Protein AF-A0A3S0CJE0-F1 (afdb_monomer)

Mean predicted aligned error: 13.17 Å

Radius of gyration: 25.33 Å; Cα contacts (8 Å, |Δi|>4): 32; chains: 1; bounding box: 61×27×64 Å

Foldseek 3Di:
DLCPDLCNVVDDPVLVVLVVVLVVLVCCCPVVVPCVSVVVNVVSCLVSCVDVVSCVVVVPDSPPVPPVVVVVVVVVVVVVVVVVVVVVVVVVVD

pLDDT: mean 79.61, std 12.88, range [49.38, 94.38]

Secondary structure (DSSP, 8-state):
-GGGSTTGGG--HHHHHHHHHHHHHHHIIIII--GGGHHHHHHHHHTTT-SHHHHHHTT-----HHHHHHHHHHHHHHHHHHHHHHHHHHHTT-

Structure (mmCIF, N/CA/C/O backbone):
data_AF-A0A3S0CJE0-F1
#
_entry.id   AF-A0A3S0CJE0-F1
#
loop_
_atom_site.group_PDB
_atom_site.id
_atom_site.type_symbol
_atom_site.label_atom_id
_atom_site.label_alt_id
_atom_site.label_comp_id
_atom_site.label_asym_id
_atom_site.label_entity_id
_atom_site.label_seq_id
_atom_site.pdbx_PDB_ins_code
_atom_site.Cartn_x
_atom_site.Cartn_y
_atom_site.Cartn_z
_atom_site.occupancy
_atom_site.B_iso_or_equiv
_atom_site.auth_seq_id
_atom_site.auth_comp_id
_atom_site.auth_asym_id
_atom_site.auth_atom_id
_atom_site.pdbx_PDB_model_num
ATOM 1 N N . MET A 1 1 ? -2.323 7.759 -5.555 1.00 67.62 1 MET A N 1
ATOM 2 C CA . MET A 1 1 ? -3.584 7.052 -5.221 1.00 67.62 1 MET A CA 1
ATOM 3 C C . MET A 1 1 ? -3.549 6.394 -3.839 1.00 67.62 1 MET A C 1
ATOM 5 O O . MET A 1 1 ? -4.525 6.546 -3.122 1.00 67.62 1 MET A O 1
ATOM 9 N N . TRP A 1 2 ? -2.435 5.791 -3.407 1.00 78.38 2 TRP A N 1
ATOM 10 C CA . TRP A 1 2 ? -2.287 5.124 -2.099 1.00 78.38 2 TRP A CA 1
ATOM 11 C C . TRP A 1 2 ? -2.540 5.983 -0.853 1.00 78.38 2 TRP A C 1
ATOM 13 O O . TRP A 1 2 ? -3.200 5.521 0.066 1.00 78.38 2 TRP A O 1
ATOM 23 N N . ARG A 1 3 ? -2.130 7.260 -0.850 1.00 77.62 3 ARG A N 1
ATOM 24 C CA . ARG A 1 3 ? -2.367 8.195 0.273 1.00 77.62 3 ARG A CA 1
ATOM 25 C C . ARG A 1 3 ? -3.849 8.438 0.604 1.00 77.62 3 ARG A C 1
ATOM 27 O O . ARG A 1 3 ? -4.160 8.904 1.687 1.00 77.62 3 ARG A O 1
ATOM 34 N N . ARG A 1 4 ? -4.759 8.157 -0.337 1.00 81.38 4 ARG A N 1
ATOM 35 C CA . ARG A 1 4 ? -6.218 8.268 -0.144 1.00 81.38 4 ARG A CA 1
ATOM 36 C C . ARG A 1 4 ? -6.871 6.933 0.221 1.00 81.38 4 ARG A C 1
ATOM 38 O O . ARG A 1 4 ? -8.088 6.874 0.344 1.00 81.38 4 ARG A O 1
ATOM 45 N N . SER A 1 5 ? -6.086 5.860 0.332 1.00 80.69 5 SER A N 1
ATOM 46 C CA . SER A 1 5 ? -6.603 4.566 0.760 1.00 80.69 5 SER A CA 1
ATOM 47 C C . SER A 1 5 ? -7.064 4.661 2.217 1.00 80.69 5 SER A C 1
ATOM 49 O O . SER A 1 5 ? -6.337 5.237 3.025 1.00 80.69 5 SER A O 1
ATOM 51 N N . PRO A 1 6 ? -8.200 4.051 2.590 1.00 80.44 6 PRO A N 1
ATOM 52 C CA . PRO A 1 6 ? -8.606 3.923 3.992 1.00 80.44 6 PRO A CA 1
ATOM 53 C C . PRO A 1 6 ? -7.578 3.178 4.863 1.00 80.44 6 PRO A C 1
ATOM 55 O O . PRO A 1 6 ? -7.645 3.265 6.081 1.00 80.44 6 PRO A O 1
ATOM 58 N N . LEU A 1 7 ? -6.615 2.474 4.254 1.00 78.62 7 LEU A N 1
ATOM 59 C CA . LEU A 1 7 ? -5.510 1.802 4.952 1.00 78.62 7 LEU A CA 1
ATOM 60 C C . LEU A 1 7 ? -4.312 2.722 5.226 1.00 78.62 7 LEU A C 1
ATOM 62 O O . LEU A 1 7 ? -3.489 2.421 6.085 1.00 78.62 7 LEU A O 1
ATOM 66 N N . ALA A 1 8 ? -4.219 3.857 4.528 1.00 84.12 8 ALA A N 1
ATOM 67 C CA . ALA A 1 8 ? -3.097 4.784 4.649 1.00 84.12 8 ALA A CA 1
ATOM 68 C C . ALA A 1 8 ? -2.839 5.293 6.083 1.00 84.12 8 ALA A C 1
ATOM 70 O O . ALA A 1 8 ? -1.669 5.429 6.429 1.00 84.12 8 ALA A O 1
ATOM 71 N N . PRO A 1 9 ? -3.855 5.546 6.939 1.00 85.88 9 PRO A N 1
ATOM 72 C CA . PRO A 1 9 ? -3.617 5.990 8.315 1.00 85.88 9 PRO A CA 1
ATOM 73 C C . PRO A 1 9 ? -2.885 4.965 9.191 1.00 85.88 9 PRO A C 1
ATOM 75 O O . PRO A 1 9 ? -2.244 5.350 10.160 1.00 85.88 9 PRO A O 1
ATOM 78 N N . SER A 1 10 ? -2.974 3.673 8.862 1.00 83.62 10 SER A N 1
ATOM 79 C CA . SER A 1 10 ? -2.302 2.600 9.610 1.00 83.62 10 SER A CA 1
ATOM 80 C C . SER A 1 10 ? -0.876 2.301 9.139 1.00 83.62 10 SER A C 1
ATOM 82 O O . SER A 1 10 ? -0.217 1.444 9.718 1.00 83.62 10 SER A O 1
ATOM 84 N N . PHE A 1 11 ? -0.402 2.967 8.083 1.00 87.75 11 PHE A N 1
ATOM 85 C CA . PHE A 1 11 ? 0.914 2.696 7.512 1.00 87.75 11 PHE A CA 1
ATOM 86 C C . PHE A 1 11 ? 2.023 3.367 8.317 1.00 87.75 11 PHE A C 1
ATOM 88 O O . PHE A 1 11 ? 1.982 4.569 8.588 1.00 87.75 11 PHE A O 1
ATOM 95 N N . SER A 1 12 ? 3.039 2.577 8.645 1.00 90.25 12 SER A N 1
ATOM 96 C CA . SER A 1 12 ? 4.297 3.037 9.223 1.00 90.25 12 SER A CA 1
ATOM 97 C C . SER A 1 12 ? 5.216 3.649 8.159 1.00 90.25 12 SER A C 1
ATOM 99 O O . SER A 1 12 ? 4.984 3.529 6.956 1.00 90.25 12 SER A O 1
ATOM 101 N N . GLU A 1 13 ? 6.311 4.280 8.583 1.00 91.19 13 GLU A N 1
ATOM 102 C CA . GLU A 1 13 ? 7.332 4.800 7.660 1.00 91.19 13 GLU A CA 1
ATOM 103 C C . GLU A 1 13 ? 7.933 3.708 6.760 1.00 91.19 13 GLU A C 1
ATOM 105 O O . GLU A 1 13 ? 8.171 3.946 5.576 1.00 91.19 13 GLU A O 1
ATOM 110 N N . MET A 1 14 ? 8.105 2.491 7.289 1.00 91.62 14 MET A N 1
ATOM 111 C CA . MET A 1 14 ? 8.589 1.332 6.529 1.00 91.62 14 MET A CA 1
ATOM 112 C C . MET A 1 14 ? 7.623 0.946 5.402 1.00 91.62 14 MET A C 1
ATOM 114 O O . MET A 1 14 ? 8.056 0.615 4.299 1.00 91.62 14 MET A O 1
ATOM 118 N N . ASP A 1 15 ? 6.314 1.030 5.652 1.00 90.50 15 ASP A N 1
ATOM 119 C CA . ASP A 1 15 ? 5.289 0.750 4.642 1.00 90.50 15 ASP A CA 1
ATOM 120 C C . ASP A 1 15 ? 5.340 1.781 3.509 1.00 90.50 15 ASP A C 1
ATOM 122 O O . ASP A 1 15 ? 5.246 1.435 2.328 1.00 90.50 15 ASP A O 1
ATOM 126 N N . TRP A 1 16 ? 5.554 3.055 3.851 1.00 91.25 16 TRP A N 1
ATOM 127 C CA . TRP A 1 16 ? 5.725 4.119 2.864 1.00 91.25 16 TRP A CA 1
ATOM 128 C C . TRP A 1 16 ? 7.004 3.958 2.044 1.00 91.25 16 TRP A C 1
ATOM 130 O O . TRP A 1 16 ? 6.952 4.124 0.824 1.00 91.25 16 TRP A O 1
ATOM 140 N N . ALA A 1 17 ? 8.118 3.585 2.678 1.00 93.56 17 ALA A N 1
ATOM 141 C CA . ALA A 1 17 ? 9.363 3.272 1.980 1.00 93.56 17 ALA A CA 1
ATOM 142 C C . ALA A 1 17 ? 9.170 2.104 0.999 1.00 93.56 17 ALA A C 1
ATOM 144 O O . ALA A 1 17 ? 9.535 2.197 -0.172 1.00 93.56 17 ALA A O 1
ATOM 145 N N . PHE A 1 18 ? 8.477 1.046 1.423 1.00 92.81 18 PHE A N 1
ATOM 146 C CA . PHE A 1 18 ? 8.188 -0.095 0.559 1.00 92.81 18 PHE A CA 1
ATOM 147 C C . PHE A 1 18 ? 7.288 0.273 -0.635 1.00 92.81 18 PHE A C 1
ATOM 149 O O . PHE A 1 18 ? 7.480 -0.211 -1.757 1.00 92.81 18 PHE A O 1
ATOM 156 N N . LEU A 1 19 ? 6.291 1.138 -0.424 1.00 92.38 19 LEU A N 1
ATOM 157 C CA . LEU A 1 19 ? 5.446 1.652 -1.505 1.00 92.38 19 LEU A CA 1
ATOM 158 C C . LEU A 1 19 ? 6.227 2.550 -2.473 1.00 92.38 19 LEU A C 1
ATOM 160 O O . LEU A 1 19 ? 5.922 2.543 -3.668 1.00 92.38 19 LEU A O 1
ATOM 164 N N . LEU A 1 20 ? 7.234 3.282 -1.990 1.00 93.69 20 LEU A N 1
ATOM 165 C CA . LEU A 1 20 ? 8.131 4.072 -2.832 1.00 93.69 20 LEU A CA 1
ATOM 166 C C . LEU A 1 20 ? 8.966 3.167 -3.749 1.00 93.69 20 LEU A C 1
ATOM 168 O O . LEU A 1 20 ? 8.972 3.379 -4.961 1.00 93.69 20 LEU A O 1
ATOM 172 N N . ASP A 1 21 ? 9.559 2.098 -3.215 1.00 94.12 21 ASP A N 1
ATOM 173 C CA . ASP A 1 21 ? 10.285 1.106 -4.023 1.00 94.12 21 ASP A CA 1
ATOM 174 C C . ASP A 1 21 ? 9.367 0.436 -5.055 1.00 94.12 21 ASP A C 1
ATOM 176 O O . ASP A 1 21 ? 9.730 0.208 -6.210 1.00 94.12 21 ASP A O 1
ATOM 180 N N . THR A 1 22 ? 8.124 0.161 -4.657 1.00 94.31 22 THR A N 1
ATOM 181 C CA . THR A 1 22 ? 7.096 -0.385 -5.553 1.00 94.31 22 THR A CA 1
ATOM 182 C C . THR A 1 22 ? 6.755 0.594 -6.684 1.00 94.31 22 THR A C 1
ATOM 184 O O . THR A 1 22 ? 6.488 0.170 -7.811 1.00 94.31 22 THR A O 1
ATOM 187 N N . ALA A 1 23 ? 6.794 1.905 -6.425 1.00 93.44 23 ALA A N 1
ATOM 188 C CA . ALA A 1 23 ? 6.560 2.927 -7.441 1.00 93.44 23 ALA A CA 1
ATOM 189 C C . ALA A 1 23 ? 7.682 2.979 -8.491 1.00 93.44 23 ALA A C 1
ATOM 191 O O . ALA A 1 23 ? 7.383 3.204 -9.664 1.00 93.44 23 ALA A O 1
ATOM 192 N N . LEU A 1 24 ? 8.935 2.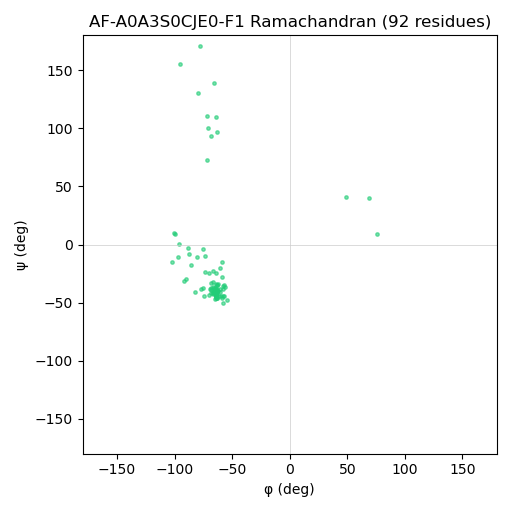704 -8.108 1.00 93.88 24 LEU A N 1
ATOM 193 C CA . LEU A 1 24 ? 10.050 2.592 -9.056 1.00 93.88 24 LEU A CA 1
ATOM 194 C C . LEU A 1 24 ? 9.842 1.421 -10.025 1.00 93.88 24 LEU A C 1
ATOM 196 O O . LEU A 1 24 ? 10.000 1.589 -11.232 1.00 93.88 24 LEU A O 1
ATOM 200 N N . LEU A 1 25 ? 9.386 0.266 -9.531 1.00 93.38 25 LEU A N 1
ATOM 201 C CA . LEU A 1 25 ? 9.049 -0.881 -10.387 1.00 93.38 25 LEU A CA 1
ATOM 202 C C . LEU A 1 25 ? 7.866 -0.581 -11.317 1.00 93.38 25 LEU A C 1
ATOM 204 O O . LEU A 1 25 ? 7.885 -0.943 -12.492 1.00 93.38 25 LEU A O 1
ATOM 208 N N . HIS A 1 26 ? 6.846 0.119 -10.817 1.00 92.75 26 HIS A N 1
ATOM 209 C CA . HIS A 1 26 ? 5.727 0.577 -11.642 1.00 92.75 26 HIS A CA 1
ATOM 210 C C . HIS A 1 26 ? 6.184 1.559 -12.734 1.00 92.75 26 HIS A C 1
ATOM 212 O O . HIS A 1 26 ? 5.707 1.489 -13.867 1.00 92.75 26 HIS A O 1
ATOM 218 N N . GLN A 1 27 ?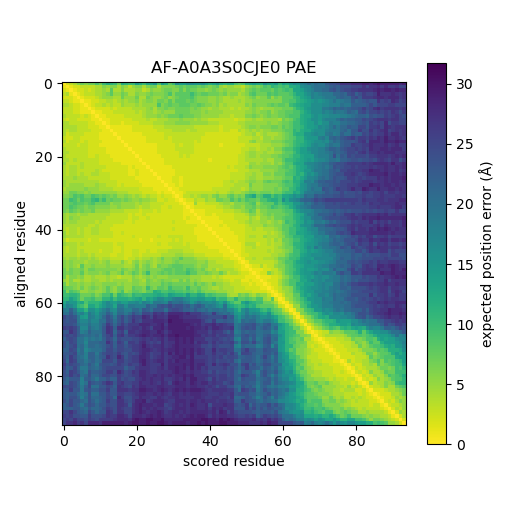 7.116 2.464 -12.419 1.00 94.12 27 GLN A N 1
ATOM 219 C CA . GLN A 1 27 ? 7.722 3.342 -13.416 1.00 94.12 27 GLN A CA 1
ATOM 220 C C . GLN A 1 27 ? 8.514 2.531 -14.442 1.00 94.12 27 GLN A C 1
ATOM 222 O O . GLN A 1 27 ? 8.356 2.772 -15.631 1.00 94.12 27 GLN A O 1
ATOM 227 N N . GLN A 1 28 ? 9.331 1.566 -14.021 1.00 92.38 28 GLN A N 1
ATOM 228 C CA . GLN A 1 28 ? 10.098 0.730 -14.942 1.00 92.38 28 GLN A CA 1
ATOM 229 C C . GLN A 1 28 ? 9.169 -0.003 -15.918 1.00 92.38 28 GLN A C 1
ATOM 231 O O . GLN A 1 28 ? 9.394 0.050 -17.127 1.00 92.38 28 GLN A O 1
ATOM 236 N N . LEU A 1 29 ? 8.063 -0.565 -15.432 1.00 93.38 29 LEU A N 1
ATOM 237 C CA . LEU A 1 29 ? 7.058 -1.194 -16.285 1.00 93.38 29 LEU A CA 1
ATOM 238 C C . LEU A 1 29 ? 6.486 -0.232 -17.338 1.00 93.38 29 LEU A C 1
ATOM 240 O O . LEU A 1 29 ? 6.441 -0.581 -18.513 1.00 93.38 29 LEU A O 1
ATOM 244 N N . TRP A 1 30 ? 6.047 0.968 -16.944 1.00 93.00 30 TRP A N 1
ATOM 245 C CA . TRP A 1 30 ? 5.332 1.861 -17.869 1.00 93.00 30 TRP A CA 1
ATOM 246 C C . TRP A 1 30 ? 6.193 2.820 -18.671 1.00 93.00 30 TRP A C 1
ATOM 248 O O . TRP A 1 30 ? 5.819 3.171 -19.785 1.00 93.00 30 TRP A O 1
ATOM 258 N N . ALA A 1 31 ? 7.328 3.245 -18.133 1.00 92.75 31 ALA A N 1
ATOM 259 C CA . ALA A 1 31 ? 8.246 4.126 -18.837 1.00 92.75 31 ALA A CA 1
ATOM 260 C C . ALA A 1 31 ? 9.160 3.341 -19.782 1.00 92.75 31 ALA A C 1
ATOM 262 O O . ALA A 1 31 ? 9.413 3.799 -20.891 1.00 92.75 31 ALA A O 1
ATOM 263 N N . SER A 1 32 ? 9.655 2.172 -19.356 1.00 89.69 32 SER A N 1
ATOM 264 C CA . SER A 1 32 ? 10.589 1.369 -20.162 1.00 89.69 32 SER A CA 1
ATOM 265 C C . SER A 1 32 ? 9.943 0.175 -20.867 1.00 89.69 32 SER A C 1
ATOM 267 O O . SER A 1 32 ? 10.542 -0.379 -21.784 1.00 89.69 32 SER A O 1
ATOM 269 N N . GLY A 1 33 ? 8.725 -0.220 -20.479 1.00 92.50 33 GLY A N 1
ATOM 270 C CA . GLY A 1 33 ? 8.040 -1.378 -21.059 1.00 92.50 33 GLY A CA 1
ATOM 271 C C . GLY A 1 33 ? 8.575 -2.728 -20.573 1.00 92.50 33 GLY A C 1
ATOM 272 O O . GLY A 1 33 ? 8.208 -3.760 -21.132 1.00 92.50 33 GLY A O 1
ATOM 273 N N . ASP A 1 34 ? 9.446 -2.753 -19.559 1.00 91.75 34 ASP A N 1
ATOM 274 C CA . ASP A 1 34 ? 10.030 -3.993 -19.049 1.00 91.75 34 ASP A CA 1
ATOM 275 C C . ASP A 1 34 ? 8.983 -4.822 -18.295 1.00 91.75 34 ASP A C 1
ATOM 277 O O . ASP A 1 34 ? 8.670 -4.585 -17.130 1.00 91.75 34 ASP A O 1
ATOM 281 N N . THR A 1 35 ? 8.437 -5.834 -18.962 1.00 93.06 35 THR A N 1
ATOM 282 C CA . THR A 1 35 ? 7.409 -6.714 -18.399 1.00 93.06 35 THR A CA 1
ATOM 283 C C . THR A 1 35 ? 7.953 -7.695 -17.364 1.00 93.06 35 THR A C 1
ATOM 285 O O . THR A 1 35 ? 7.165 -8.351 -16.682 1.00 93.06 35 THR A O 1
ATOM 288 N N . ARG A 1 36 ? 9.278 -7.822 -17.205 1.00 94.25 36 ARG A N 1
ATOM 289 C CA . ARG A 1 36 ? 9.878 -8.753 -16.233 1.00 94.25 36 ARG A CA 1
ATOM 290 C C . ARG A 1 36 ? 9.582 -8.357 -14.792 1.00 94.25 36 ARG A C 1
ATOM 292 O O . ARG A 1 36 ? 9.572 -9.223 -13.925 1.00 94.25 36 ARG A O 1
ATOM 299 N N . VAL A 1 37 ? 9.279 -7.081 -14.545 1.00 94.19 37 VAL A N 1
ATOM 300 C CA . VAL A 1 37 ? 8.926 -6.581 -13.208 1.00 94.19 37 VAL A CA 1
ATOM 301 C C . VAL A 1 37 ? 7.464 -6.853 -12.829 1.00 94.19 37 VAL A C 1
ATOM 303 O O . VAL A 1 37 ? 7.103 -6.693 -11.665 1.00 94.19 37 VAL A O 1
ATOM 306 N N . LEU A 1 38 ? 6.612 -7.293 -13.770 1.00 92.00 38 LEU A N 1
ATOM 307 C CA . LEU A 1 38 ? 5.184 -7.552 -13.525 1.00 92.00 38 LEU A CA 1
ATOM 308 C C . LEU A 1 38 ? 4.916 -8.525 -12.363 1.00 92.00 38 LEU A C 1
ATOM 310 O O . LEU A 1 38 ? 4.064 -8.205 -11.528 1.00 92.00 38 LEU A O 1
ATOM 314 N N . PRO A 1 39 ? 5.591 -9.693 -12.264 1.00 94.38 39 PRO A N 1
ATOM 315 C CA . PRO A 1 39 ? 5.315 -10.646 -11.192 1.00 94.38 39 PRO A CA 1
ATOM 316 C C . PRO A 1 39 ? 5.648 -10.063 -9.817 1.00 94.38 39 PRO A C 1
ATOM 318 O O . PRO A 1 39 ? 4.870 -10.209 -8.874 1.00 94.38 39 PRO A O 1
ATOM 321 N N . GLU A 1 40 ? 6.772 -9.355 -9.712 1.00 93.56 40 GLU A N 1
ATOM 322 C CA . GLU A 1 40 ? 7.197 -8.737 -8.461 1.00 93.56 40 GLU A CA 1
ATOM 323 C C . GLU A 1 40 ? 6.295 -7.562 -8.076 1.00 93.56 40 GLU A C 1
ATOM 325 O O . GLU A 1 40 ? 5.847 -7.480 -6.931 1.00 93.56 40 GLU A O 1
ATOM 330 N N . LEU A 1 41 ? 5.941 -6.706 -9.039 1.00 92.69 41 LEU A N 1
ATOM 331 C CA . LEU A 1 41 ? 5.004 -5.607 -8.828 1.00 92.69 41 LEU A CA 1
ATOM 332 C C . LEU A 1 41 ? 3.657 -6.128 -8.309 1.00 92.69 41 LEU A C 1
ATOM 334 O O . LEU A 1 41 ? 3.131 -5.598 -7.331 1.00 92.69 41 LEU A O 1
ATOM 338 N N . ARG A 1 42 ? 3.131 -7.211 -8.897 1.00 91.81 42 ARG A N 1
ATOM 339 C CA . ARG A 1 42 ? 1.892 -7.858 -8.439 1.00 91.81 42 ARG A CA 1
ATOM 340 C C . ARG A 1 42 ? 2.001 -8.332 -6.988 1.00 91.81 42 ARG A C 1
ATOM 342 O O . ARG A 1 42 ? 1.087 -8.081 -6.208 1.00 91.81 42 ARG A O 1
ATOM 349 N N . LEU A 1 43 ? 3.099 -8.987 -6.608 1.00 92.62 43 LEU A N 1
ATOM 350 C CA . LEU A 1 43 ? 3.298 -9.472 -5.236 1.00 92.62 43 LEU A CA 1
ATOM 351 C C . LEU A 1 43 ? 3.405 -8.328 -4.223 1.00 92.62 43 LEU A C 1
ATOM 353 O O . LEU A 1 43 ? 2.819 -8.402 -3.143 1.00 92.62 43 LEU A O 1
ATOM 357 N N . ARG A 1 44 ? 4.134 -7.263 -4.571 1.00 92.88 44 ARG A N 1
ATOM 358 C CA . ARG A 1 44 ? 4.297 -6.07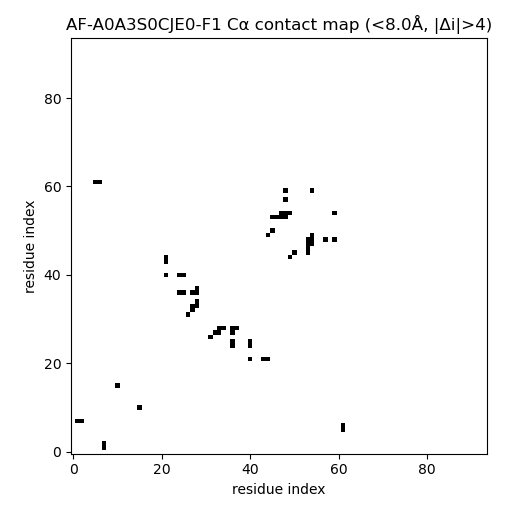8 -3.720 1.00 92.88 44 ARG A CA 1
ATOM 359 C C . ARG A 1 44 ? 2.967 -5.367 -3.495 1.00 92.88 44 ARG A C 1
ATOM 361 O O . ARG A 1 44 ? 2.631 -5.045 -2.364 1.00 92.88 44 ARG A O 1
ATOM 368 N N . VAL A 1 45 ? 2.178 -5.205 -4.551 1.00 90.19 45 VAL A N 1
ATOM 369 C CA . VAL A 1 45 ? 0.856 -4.569 -4.518 1.00 90.19 45 VAL A CA 1
ATOM 370 C C . VAL A 1 45 ? -0.169 -5.420 -3.747 1.00 90.19 45 VAL A C 1
ATOM 372 O O . VAL A 1 45 ? -0.957 -4.876 -2.968 1.00 90.19 45 VAL A O 1
ATOM 375 N N . ALA A 1 46 ? -0.114 -6.750 -3.871 1.00 89.56 46 ALA A N 1
ATOM 376 C CA . ALA A 1 46 ? -0.991 -7.668 -3.141 1.00 89.56 46 ALA A CA 1
ATOM 377 C C . ALA A 1 46 ? -0.808 -7.598 -1.614 1.00 89.56 46 ALA A C 1
ATOM 379 O O . ALA A 1 46 ? -1.786 -7.698 -0.873 1.00 89.56 46 ALA A O 1
ATOM 380 N N . LYS A 1 47 ? 0.418 -7.350 -1.126 1.00 87.62 47 LYS A N 1
ATOM 381 C CA . LYS A 1 47 ? 0.709 -7.211 0.316 1.00 87.62 47 LYS A CA 1
ATOM 382 C C . LYS A 1 47 ? -0.087 -6.093 0.998 1.00 87.62 47 LYS A C 1
ATOM 384 O O . LYS A 1 47 ? -0.375 -6.212 2.182 1.00 87.62 47 LYS A O 1
ATOM 389 N N . PHE A 1 48 ? -0.475 -5.053 0.258 1.00 85.25 48 PHE A N 1
ATOM 390 C CA . PHE A 1 48 ? -1.231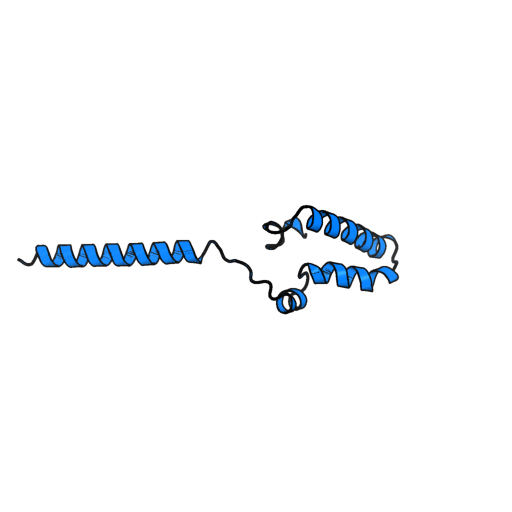 -3.910 0.788 1.00 85.25 48 PHE A CA 1
ATOM 391 C C . PHE A 1 48 ? -2.729 -3.975 0.479 1.00 85.25 48 PHE A C 1
ATOM 393 O O . PHE A 1 48 ? -3.445 -2.995 0.685 1.00 85.25 48 PHE A O 1
ATOM 400 N N . GLY A 1 49 ? -3.228 -5.102 -0.038 1.00 85.75 49 GLY A N 1
ATOM 401 C CA . GLY A 1 49 ? -4.655 -5.247 -0.308 1.00 85.75 49 GLY A CA 1
ATOM 402 C C . GLY A 1 49 ? -5.142 -4.354 -1.451 1.00 85.75 49 GLY A C 1
ATOM 403 O O . GLY A 1 49 ? -6.213 -3.749 -1.354 1.00 85.75 49 GLY A O 1
ATOM 404 N N . ALA A 1 50 ? -4.365 -4.213 -2.527 1.00 84.00 50 ALA A N 1
ATOM 405 C CA . ALA A 1 50 ? -4.758 -3.369 -3.656 1.00 84.00 50 ALA A CA 1
ATOM 406 C C . ALA A 1 50 ? -6.060 -3.840 -4.311 1.00 84.00 50 ALA A C 1
ATOM 408 O O . ALA A 1 50 ? -6.932 -3.030 -4.642 1.00 84.00 50 ALA A O 1
ATOM 409 N N . THR A 1 51 ? -6.221 -5.157 -4.454 1.00 82.25 51 THR A N 1
ATOM 410 C CA . THR A 1 51 ? -7.427 -5.756 -5.023 1.00 82.25 51 THR A CA 1
ATOM 411 C C . THR A 1 51 ? -8.417 -6.174 -3.927 1.00 82.25 51 THR A C 1
ATOM 413 O O . THR A 1 51 ? -8.021 -6.417 -2.783 1.00 82.25 51 THR A O 1
ATOM 416 N N . PRO A 1 52 ? -9.726 -6.257 -4.234 1.0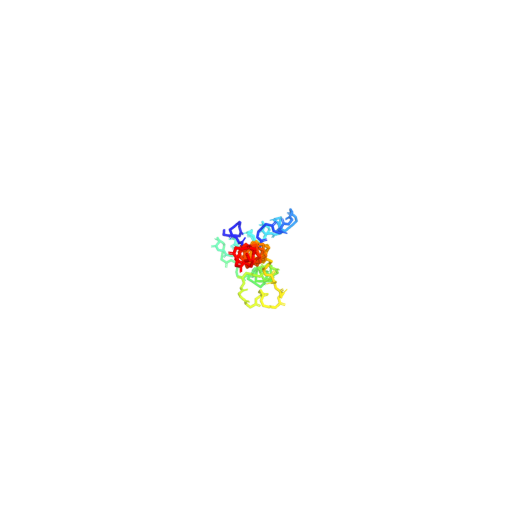0 74.38 52 PRO A N 1
ATOM 417 C CA . PRO A 1 52 ? -10.714 -6.814 -3.308 1.00 74.38 52 PRO A CA 1
ATOM 418 C C . PRO A 1 52 ? -10.383 -8.247 -2.869 1.00 74.38 52 PRO A C 1
ATOM 420 O O . PRO A 1 52 ? -10.610 -8.595 -1.713 1.00 74.38 52 PRO A O 1
ATOM 423 N N . GLU A 1 53 ? -9.805 -9.046 -3.769 1.00 80.12 53 GLU A N 1
ATOM 424 C CA . GLU A 1 53 ? -9.342 -10.408 -3.491 1.00 80.12 53 GLU A CA 1
ATOM 425 C C . GLU A 1 53 ? -8.213 -10.413 -2.451 1.00 80.12 53 GLU A C 1
ATOM 427 O O . GLU A 1 53 ? -8.282 -11.146 -1.463 1.00 80.12 53 GLU A O 1
ATOM 432 N N . ASP A 1 54 ? -7.221 -9.532 -2.611 1.00 84.31 54 ASP A N 1
ATOM 433 C CA . ASP A 1 54 ? -6.119 -9.400 -1.656 1.00 84.31 54 ASP A CA 1
ATOM 434 C C . ASP A 1 54 ? -6.624 -8.957 -0.278 1.00 84.31 54 ASP A C 1
ATOM 436 O O . ASP A 1 54 ? -6.200 -9.499 0.741 1.00 84.31 54 ASP A O 1
ATOM 440 N N . ARG A 1 55 ? -7.579 -8.018 -0.226 1.00 79.62 55 ARG A N 1
ATOM 441 C CA . ARG A 1 55 ? -8.190 -7.577 1.044 1.00 79.62 55 ARG A CA 1
ATOM 442 C C . ARG A 1 55 ? -8.956 -8.696 1.738 1.00 79.62 55 ARG A C 1
ATOM 444 O O . ARG A 1 55 ? -8.852 -8.830 2.957 1.00 79.62 55 ARG A O 1
ATOM 451 N N . ALA A 1 56 ? -9.690 -9.508 0.976 1.00 77.44 56 ALA A N 1
ATOM 452 C CA . ALA A 1 56 ? -10.397 -10.670 1.502 1.00 77.44 56 ALA A CA 1
ATOM 453 C C . ALA A 1 56 ? -9.416 -11.722 2.049 1.00 77.44 56 ALA A C 1
ATOM 455 O O . ALA A 1 56 ? -9.608 -12.226 3.156 1.00 77.44 56 ALA A O 1
ATOM 456 N N . ARG A 1 57 ? -8.323 -12.001 1.322 1.00 76.62 57 ARG A N 1
ATOM 457 C CA . ARG A 1 57 ? -7.266 -12.935 1.746 1.00 76.62 57 ARG A CA 1
ATOM 458 C C . ARG A 1 57 ? -6.545 -12.462 3.007 1.00 76.62 57 ARG A C 1
ATOM 460 O O . ARG A 1 57 ? -6.309 -13.261 3.909 1.00 76.62 57 ARG A O 1
ATOM 467 N N . LEU A 1 58 ? -6.212 -11.178 3.075 1.00 79.94 58 LEU A N 1
ATOM 468 C CA . LEU A 1 58 ? -5.538 -10.564 4.220 1.00 79.94 58 LEU A CA 1
ATOM 469 C C . LEU A 1 58 ? -6.474 -10.354 5.421 1.00 79.94 58 LEU A C 1
ATOM 471 O O . LEU A 1 58 ? -6.011 -9.928 6.474 1.00 79.94 58 LEU A O 1
ATOM 475 N N . ARG A 1 59 ? -7.776 -10.664 5.283 1.00 73.88 59 ARG A N 1
ATOM 476 C CA . ARG A 1 59 ? -8.807 -10.432 6.307 1.00 73.88 59 ARG A CA 1
ATOM 477 C C . ARG A 1 59 ? -8.749 -9.005 6.851 1.00 73.88 59 ARG A C 1
ATOM 479 O O . ARG A 1 59 ? -8.869 -8.792 8.056 1.00 73.88 59 ARG A O 1
ATOM 486 N N . VAL A 1 60 ? -8.536 -8.036 5.961 1.00 67.69 60 VAL A N 1
ATOM 48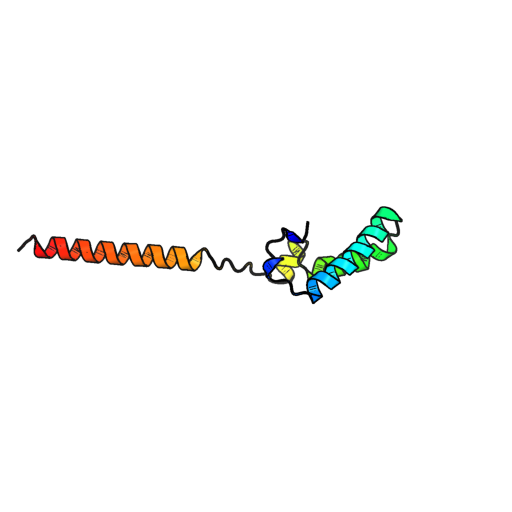7 C CA . VAL A 1 60 ? -8.419 -6.624 6.333 1.00 67.69 60 VAL A CA 1
ATOM 488 C C . VAL A 1 60 ? -9.784 -6.147 6.816 1.00 67.69 60 VAL A C 1
ATOM 490 O O . VAL A 1 60 ? -10.651 -5.773 6.028 1.00 67.69 60 VAL A O 1
ATOM 493 N N . GLN A 1 61 ? -9.987 -6.221 8.127 1.00 61.88 61 GLN A N 1
ATOM 494 C CA . GLN A 1 61 ? -11.115 -5.618 8.816 1.00 61.88 61 GLN A CA 1
ATOM 495 C C . GLN A 1 61 ? -10.864 -4.110 8.805 1.00 61.88 61 GLN A C 1
ATOM 497 O O . GLN A 1 61 ? -9.937 -3.626 9.453 1.00 61.88 61 GLN A O 1
ATOM 502 N N . PHE A 1 62 ? -11.657 -3.357 8.044 1.00 57.53 62 PHE A N 1
ATOM 503 C CA . PHE A 1 62 ? -11.699 -1.912 8.230 1.00 57.53 62 PHE A CA 1
ATOM 504 C C . PHE A 1 62 ? -12.244 -1.667 9.633 1.00 57.53 62 PHE A C 1
ATOM 506 O O . PHE A 1 62 ? -13.415 -1.945 9.891 1.00 57.53 62 PHE A O 1
ATOM 513 N N . ALA A 1 63 ? -11.402 -1.193 10.549 1.00 52.81 63 ALA A N 1
ATOM 514 C CA . ALA A 1 63 ? -11.873 -0.737 11.843 1.00 52.81 63 ALA A CA 1
ATOM 515 C C . ALA A 1 63 ? -12.793 0.472 11.603 1.00 52.81 63 ALA A C 1
ATOM 517 O O . ALA A 1 63 ? -12.327 1.592 11.409 1.00 52.81 63 ALA A O 1
ATOM 518 N N . GLN A 1 64 ? -14.108 0.248 11.562 1.00 52.19 64 GLN A N 1
ATOM 519 C CA . GLN A 1 64 ? -15.102 1.312 11.684 1.00 52.19 64 GLN A CA 1
ATOM 520 C C . GLN A 1 64 ? -15.091 1.787 13.141 1.00 52.19 64 GLN A C 1
ATOM 522 O O . GLN A 1 64 ? -15.984 1.449 13.910 1.00 52.19 64 GLN A O 1
ATOM 527 N N . ALA A 1 65 ? -14.045 2.505 13.550 1.00 53.88 65 ALA A N 1
ATOM 528 C CA . ALA A 1 65 ? -13.901 2.936 14.938 1.00 53.88 65 ALA A CA 1
ATOM 529 C C . ALA A 1 65 ? -14.932 4.017 15.333 1.00 53.88 65 ALA A C 1
ATOM 531 O O . ALA A 1 65 ? -15.318 4.080 16.491 1.00 53.88 65 ALA A O 1
ATOM 532 N N . ASP A 1 66 ? -15.474 4.788 14.381 1.00 52.00 66 ASP A N 1
ATOM 533 C CA . ASP A 1 66 ? -16.300 5.964 14.718 1.00 52.00 66 ASP A CA 1
ATOM 534 C C . ASP A 1 66 ? -17.826 5.739 14.702 1.00 52.00 66 ASP A C 1
ATOM 536 O O . ASP A 1 66 ? -18.597 6.589 15.161 1.00 52.00 66 ASP A O 1
ATOM 540 N N . VAL A 1 67 ? -18.314 4.601 14.193 1.00 52.09 67 VAL A N 1
ATOM 541 C CA . VAL A 1 67 ? -19.771 4.372 14.070 1.00 52.09 67 VAL A CA 1
ATOM 542 C C . VAL A 1 67 ? -20.349 3.673 15.302 1.00 52.09 67 VAL A C 1
ATOM 544 O O . VAL A 1 67 ? -21.492 3.928 15.676 1.00 52.09 67 VAL A O 1
ATOM 547 N N . SER A 1 68 ? -19.575 2.820 15.976 1.00 55.19 68 SER A N 1
ATOM 548 C CA . SER A 1 68 ? -20.091 2.022 17.094 1.00 55.19 68 SER A CA 1
ATOM 549 C C . SER A 1 68 ? -20.240 2.813 18.391 1.00 55.19 68 SER A C 1
ATOM 551 O O . SER A 1 68 ? -21.223 2.618 19.104 1.00 55.19 68 SER A O 1
ATOM 553 N N . GLU A 1 69 ? -19.309 3.719 18.698 1.00 57.84 69 GLU A N 1
ATOM 554 C CA . GLU A 1 69 ? -19.342 4.479 19.954 1.00 57.84 69 GLU A CA 1
ATOM 555 C C . GLU A 1 69 ? -20.432 5.559 19.915 1.00 57.84 69 GLU A C 1
ATOM 557 O O . GLU A 1 69 ? -21.281 5.623 20.803 1.00 57.84 69 GLU A O 1
ATOM 562 N N . SER A 1 70 ? -20.531 6.288 18.798 1.00 61.44 70 SER A N 1
ATOM 563 C CA . SER A 1 70 ? -21.574 7.297 18.578 1.00 61.44 70 SER A CA 1
ATOM 564 C C . SER A 1 70 ? -22.990 6.704 18.550 1.00 61.44 70 SER A C 1
ATOM 566 O O . SER A 1 70 ? -23.940 7.320 19.037 1.00 61.44 70 SER A O 1
ATOM 568 N N . GLN A 1 71 ? -23.168 5.490 18.021 1.00 63.62 71 GLN A N 1
ATOM 569 C CA . GLN A 1 71 ? -24.465 4.812 18.025 1.00 63.62 71 GLN A CA 1
ATOM 570 C C . GLN A 1 71 ? -24.812 4.245 19.413 1.00 63.62 71 GLN A C 1
ATOM 572 O O . GLN A 1 71 ? -25.965 4.350 19.839 1.00 63.62 71 GLN A O 1
ATOM 577 N N . ALA A 1 72 ? -23.829 3.720 20.152 1.00 67.25 72 ALA A N 1
ATOM 578 C CA . ALA A 1 72 ? -24.023 3.258 21.527 1.00 67.25 72 ALA A CA 1
ATOM 579 C C . ALA A 1 72 ? -24.404 4.409 22.473 1.00 67.25 72 ALA A C 1
ATOM 581 O O . ALA A 1 72 ? -25.322 4.268 23.286 1.00 67.25 72 ALA A O 1
ATOM 582 N N . GLU A 1 73 ? -23.766 5.569 22.323 1.00 71.06 73 GLU A N 1
ATOM 583 C CA . GLU A 1 73 ? -24.015 6.751 23.148 1.00 71.06 73 GLU A CA 1
ATOM 584 C C . GLU A 1 73 ? -25.395 7.372 22.867 1.00 71.06 73 GLU A C 1
ATOM 586 O O . GLU A 1 73 ? -26.129 7.732 23.793 1.00 71.06 73 GLU A O 1
ATOM 591 N N . ARG A 1 74 ? -25.825 7.384 21.595 1.00 73.31 74 ARG A N 1
ATOM 592 C CA . ARG A 1 74 ? -27.179 7.812 21.195 1.00 73.31 74 ARG A CA 1
ATOM 593 C C . ARG A 1 74 ? -28.271 6.913 21.775 1.00 73.31 74 ARG A C 1
ATOM 595 O O . ARG A 1 74 ? -29.238 7.419 22.346 1.00 73.31 74 ARG A O 1
ATOM 602 N N . VAL A 1 75 ? -28.095 5.592 21.702 1.00 77.25 75 VAL A N 1
ATOM 603 C CA . VAL A 1 75 ? -29.056 4.621 22.257 1.00 77.25 75 VAL A CA 1
ATOM 604 C C . VAL A 1 75 ? -29.106 4.696 23.789 1.00 77.25 75 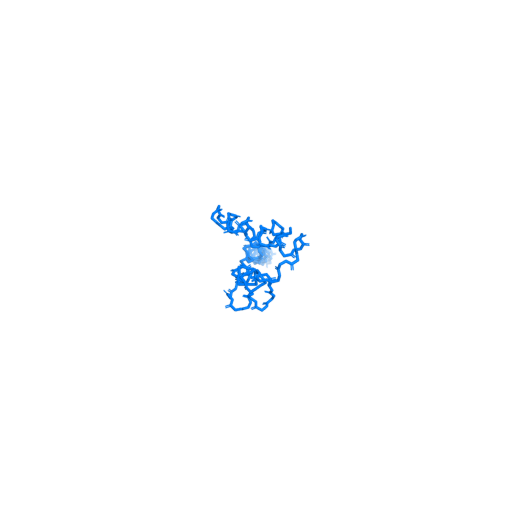VAL A C 1
ATOM 606 O O . VAL A 1 75 ? -30.178 4.570 24.389 1.00 77.25 75 VAL A O 1
ATOM 609 N N . ALA A 1 76 ? -27.970 4.938 24.450 1.00 77.88 76 ALA A N 1
ATOM 610 C CA . ALA A 1 76 ? -27.921 5.145 25.897 1.00 77.88 76 ALA A CA 1
ATOM 611 C C . ALA A 1 76 ? -28.635 6.444 26.324 1.00 77.88 76 ALA A C 1
ATOM 613 O O . ALA A 1 76 ? -29.381 6.446 27.312 1.00 77.88 76 ALA A O 1
ATOM 614 N N . GLY A 1 77 ? -28.462 7.527 25.557 1.00 76.12 77 GLY A N 1
ATOM 615 C CA . GLY A 1 77 ? -29.146 8.805 25.762 1.00 76.12 77 GLY A CA 1
ATOM 616 C C . GLY A 1 77 ? -30.669 8.700 25.633 1.00 76.12 77 GLY A C 1
ATOM 617 O O . GLY A 1 77 ? -31.400 9.190 26.499 1.00 76.12 77 GLY A O 1
ATOM 618 N N . GLU A 1 78 ? -31.162 7.988 24.615 1.00 74.69 78 GLU A N 1
ATOM 619 C CA . GLU A 1 78 ? -32.599 7.767 24.398 1.00 74.69 78 GLU A CA 1
ATOM 620 C C . GLU A 1 78 ? -33.249 6.967 25.535 1.00 74.69 78 GLU A C 1
ATOM 622 O O . GLU A 1 78 ? -34.299 7.364 26.051 1.00 74.69 78 GLU A O 1
ATOM 627 N N . LYS A 1 79 ? -32.598 5.894 26.008 1.00 74.69 79 LYS A N 1
ATOM 628 C CA . LYS A 1 79 ? -33.098 5.088 27.138 1.00 74.69 79 LYS A CA 1
ATOM 629 C C . LYS A 1 79 ? -33.170 5.893 28.440 1.00 74.69 79 LYS A C 1
ATOM 631 O O . LYS A 1 79 ? -34.152 5.780 29.180 1.00 74.69 79 LYS A O 1
ATOM 636 N N . ARG A 1 80 ? -32.175 6.750 28.713 1.00 74.62 80 ARG A N 1
ATOM 637 C CA . ARG A 1 80 ? -32.182 7.662 29.877 1.00 74.62 80 ARG A CA 1
ATOM 638 C C . ARG A 1 80 ? -33.313 8.688 29.797 1.00 74.62 80 ARG A C 1
ATOM 640 O O . ARG A 1 80 ? -34.015 8.899 30.789 1.00 74.62 80 ARG A O 1
ATOM 647 N N . ALA A 1 81 ? -33.525 9.291 28.628 1.00 72.81 81 ALA A N 1
ATOM 648 C CA . ALA A 1 81 ? -34.594 10.265 28.418 1.00 72.81 81 ALA A CA 1
ATOM 649 C C . ALA A 1 81 ? -35.991 9.637 28.572 1.00 72.81 81 ALA A C 1
ATOM 651 O O . ALA A 1 81 ? -36.891 10.239 29.166 1.00 72.81 81 ALA A O 1
ATOM 652 N N . GLN A 1 82 ? -36.171 8.404 28.094 1.00 74.06 82 GLN A N 1
ATOM 653 C CA . GLN A 1 82 ? -37.435 7.677 28.199 1.00 74.06 82 GLN A CA 1
ATOM 654 C C . GLN A 1 82 ? -37.756 7.283 29.651 1.00 74.06 82 GLN A C 1
ATOM 656 O O . GLN A 1 82 ? -38.886 7.479 30.104 1.00 74.06 82 GLN A O 1
ATOM 661 N N . GLY A 1 83 ? -36.754 6.829 30.416 1.00 71.69 83 GLY A N 1
ATOM 662 C CA . GLY A 1 83 ? -36.904 6.530 31.845 1.00 71.69 83 GLY A CA 1
ATOM 663 C C . GLY A 1 83 ? -37.236 7.763 32.697 1.00 71.69 83 GLY A C 1
ATOM 664 O O . GLY A 1 83 ? -38.080 7.691 33.591 1.00 71.69 83 GLY A O 1
ATOM 665 N N . SER A 1 84 ? -36.635 8.917 32.385 1.00 71.75 84 SER A N 1
ATOM 666 C CA . SER A 1 84 ? -36.941 10.195 33.047 1.00 71.75 84 SER A CA 1
ATOM 667 C C . SER A 1 84 ? -38.390 10.641 32.798 1.00 71.75 84 SER A C 1
ATOM 669 O O . SER A 1 84 ? -39.109 10.978 33.740 1.00 71.75 84 SER A O 1
ATOM 671 N N . ARG A 1 85 ? -38.867 10.550 31.547 1.00 73.00 85 ARG A N 1
ATOM 672 C CA . ARG A 1 85 ? -40.255 10.892 31.184 1.00 73.00 85 ARG A CA 1
ATOM 673 C C . ARG A 1 85 ? -41.286 9.960 31.823 1.00 73.00 85 ARG A C 1
ATOM 675 O O . ARG A 1 85 ? -42.345 10.429 32.237 1.00 73.00 85 ARG A O 1
ATOM 682 N N . ALA A 1 86 ? -40.982 8.666 31.933 1.00 70.44 86 ALA A N 1
ATOM 683 C CA . ALA A 1 86 ? -41.852 7.698 32.601 1.00 70.44 86 ALA A CA 1
ATOM 684 C C . ALA A 1 86 ? -42.014 8.012 34.100 1.00 70.44 86 ALA A C 1
ATOM 686 O O . ALA A 1 86 ? -43.133 8.010 34.612 1.00 70.44 86 ALA A O 1
ATOM 687 N N . ARG A 1 87 ? -40.919 8.375 34.785 1.00 69.06 87 ARG A N 1
ATOM 688 C CA . ARG A 1 87 ? -40.956 8.784 36.200 1.00 69.06 87 ARG A CA 1
ATOM 689 C C . ARG A 1 87 ? -41.698 10.104 36.411 1.00 69.06 87 ARG A C 1
ATOM 691 O O . ARG A 1 87 ? -42.512 10.195 37.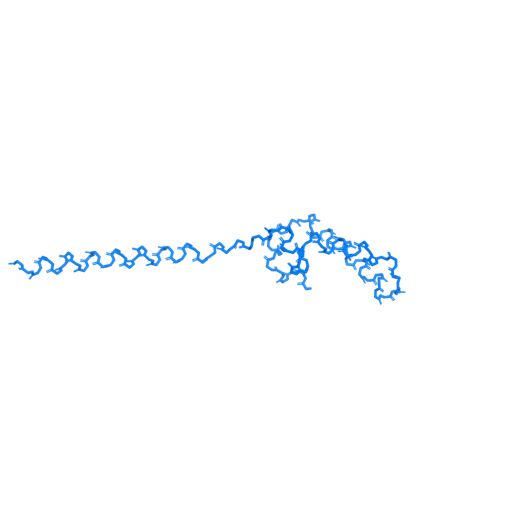321 1.00 69.06 87 ARG A O 1
ATOM 698 N N . ALA A 1 88 ? -41.479 11.096 35.549 1.00 70.94 88 ALA A N 1
ATOM 699 C CA . ALA A 1 88 ? -42.177 12.380 35.633 1.00 70.94 88 ALA A CA 1
ATOM 700 C C . ALA A 1 88 ? -43.700 12.244 35.437 1.00 70.94 88 ALA A C 1
ATOM 702 O O . ALA A 1 88 ? -44.475 12.944 36.085 1.00 70.94 88 ALA A O 1
ATOM 703 N N . ARG A 1 89 ? -44.145 11.317 34.576 1.00 68.69 89 ARG A N 1
ATOM 704 C CA . ARG A 1 89 ? -45.571 10.993 34.419 1.00 68.69 89 ARG A CA 1
ATOM 705 C C . ARG A 1 89 ? -46.162 10.295 35.643 1.00 68.69 89 ARG A C 1
ATOM 707 O O . ARG A 1 89 ? -47.284 10.618 36.008 1.00 68.69 89 ARG A O 1
ATOM 714 N N . ALA A 1 90 ? -45.419 9.386 36.272 1.00 67.38 90 ALA A N 1
ATOM 715 C CA . ALA A 1 90 ? -45.880 8.678 37.466 1.00 67.38 90 ALA A CA 1
ATOM 716 C C . ALA A 1 90 ? -46.062 9.615 38.674 1.00 67.38 90 ALA A C 1
ATOM 718 O O . ALA A 1 90 ? -47.026 9.472 39.413 1.00 67.38 90 ALA A O 1
ATOM 719 N N . VAL A 1 91 ? -45.184 10.612 38.834 1.00 69.69 91 VAL A N 1
ATOM 720 C CA . VAL A 1 91 ? -45.258 11.593 39.936 1.00 69.69 91 VAL A CA 1
ATOM 721 C C . VAL A 1 91 ? -46.397 12.607 39.752 1.00 69.69 91 VAL A C 1
ATOM 723 O O . VAL A 1 91 ? -46.875 13.164 40.727 1.00 69.69 91 VAL A O 1
ATOM 726 N N . ARG A 1 92 ? -46.863 12.840 38.518 1.00 64.38 92 ARG A N 1
ATOM 727 C CA . ARG A 1 92 ? -47.965 13.778 38.223 1.00 64.38 92 ARG A CA 1
ATOM 728 C C . ARG A 1 92 ? -49.362 13.139 38.320 1.00 64.38 92 ARG A C 1
ATOM 730 O O . ARG A 1 92 ? -50.354 13.844 38.181 1.00 64.38 92 ARG A O 1
ATOM 737 N N . ALA A 1 93 ? -49.438 11.820 38.489 1.00 58.16 93 ALA A N 1
ATOM 738 C CA . ALA A 1 93 ? -50.688 11.059 38.566 1.00 58.16 93 ALA A CA 1
ATOM 739 C C . ALA A 1 93 ? -51.114 10.717 40.012 1.00 58.16 93 ALA A C 1
ATOM 741 O O . ALA A 1 93 ? -52.047 9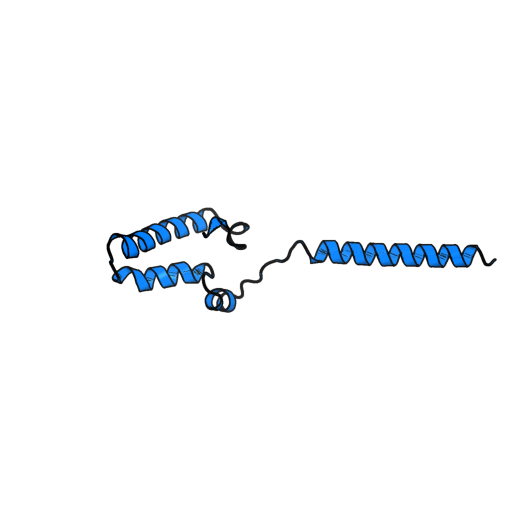.938 40.193 1.00 58.16 93 ALA A O 1
ATOM 742 N N . VAL A 1 94 ? -50.426 11.285 41.008 1.00 49.38 94 VAL A N 1
ATOM 743 C CA . VAL A 1 94 ? -50.723 11.202 42.448 1.00 49.38 94 VAL A CA 1
ATOM 744 C C . VAL A 1 94 ? -51.088 12.596 42.931 1.00 49.38 94 VAL A C 1
ATOM 746 O O . VAL A 1 94 ? -52.086 12.707 43.669 1.00 49.38 94 VAL A O 1
#

Solvent-accessible surface area (backbone atoms only — not comparable to full-atom values): 5624 Å² total; per-residue (Å²): 118,65,86,74,39,92,63,42,86,77,57,51,72,67,53,53,52,53,51,51,57,49,47,53,49,53,44,43,33,72,77,71,61,46,66,82,48,49,67,57,50,51,55,61,44,42,76,73,34,72,44,76,67,34,26,61,74,68,62,66,72,78,79,68,72,72,60,58,57,59,51,52,52,51,55,53,51,51,55,54,54,52,54,51,53,54,52,57,53,58,67,72,76,111

Sequence (94 aa):
MWRRSPLAPSFSEMDWAFLLDTALLHQQLWASGDTRVLPELRLRVAKFGATPEDRARLRVQFAQADVSESQAERVAGEKRAQGSRARARAVRAV